Protein AF-A0A7K0VL03-F1 (afdb_monomer_lite)

Secondary structure (DSSP, 8-state):
-----TTPPP-TTHHHHHHHHHHHHHHHHHHHHT--S-HHHHHHHHHHHHHHHHHHHHHHHTTTSSHHHHHHHHHHHHHHHHHHHHHHHHHHHHHHS-HHHHHHHHTTHHHHHHHHHHHTT----HHHHTT--

Radius of gyration: 17.87 Å; chains: 1; bounding box: 39×39×41 Å

pLDDT: mean 83.31, std 9.47, range [37.72, 94.12]

Foldseek 3Di:
DPPDPPPDDDDDPVVVVVVVVCCVVVVVLVVVLPDPDDQLVVLVVVVVVVCVVCVVVCVVVVQPPDPVSVVVVVVVVVVSVVVSVVSVVLVVVCVVDPSVVSVVVVLLVVVVVVVVCVVVVHDDDPVVVVVND

Structure (mmCIF, N/CA/C/O backbone):
data_AF-A0A7K0VL03-F1
#
_entry.id   AF-A0A7K0VL03-F1
#
loop_
_atom_site.group_PDB
_atom_site.id
_atom_site.type_symbol
_atom_site.label_atom_id
_atom_site.label_alt_id
_atom_site.label_comp_id
_atom_site.label_asym_id
_atom_site.label_entity_id
_atom_site.label_seq_id
_atom_site.pdbx_PDB_ins_code
_atom_site.Cartn_x
_atom_site.Cartn_y
_atom_site.Cartn_z
_atom_site.occupancy
_atom_site.B_iso_or_equiv
_atom_site.auth_seq_id
_atom_site.auth_comp_id
_atom_site.auth_asym_id
_atom_site.auth_atom_id
_atom_site.pdbx_PDB_model_num
ATOM 1 N N . MET A 1 1 ? -18.309 12.038 12.813 1.00 42.25 1 MET A N 1
ATOM 2 C CA . MET A 1 1 ? -16.985 12.269 12.198 1.00 42.25 1 MET A CA 1
ATOM 3 C C . MET A 1 1 ? -16.577 13.679 12.582 1.00 42.25 1 MET A C 1
ATOM 5 O O . MET A 1 1 ? -17.353 14.577 12.315 1.00 42.25 1 MET A O 1
ATOM 9 N N . LYS A 1 2 ? -15.476 13.866 13.323 1.00 37.72 2 LYS A N 1
ATOM 10 C CA . LYS A 1 2 ? -14.950 15.214 13.604 1.00 37.72 2 LYS A CA 1
ATOM 11 C C . LYS A 1 2 ? -14.478 15.821 12.284 1.00 37.72 2 LYS A C 1
ATOM 13 O O . LYS A 1 2 ? -13.838 15.095 11.526 1.00 37.72 2 LYS A O 1
ATOM 18 N N . ASP A 1 3 ? -14.759 17.101 12.064 1.00 45.50 3 ASP A N 1
ATOM 19 C CA . ASP A 1 3 ? -14.217 17.900 10.963 1.00 45.50 3 ASP A CA 1
ATOM 20 C C . ASP A 1 3 ? -12.687 17.916 11.059 1.00 45.50 3 ASP A C 1
ATOM 22 O O . ASP A 1 3 ? -12.079 18.729 11.756 1.00 45.50 3 ASP A O 1
ATOM 26 N N . GLN A 1 4 ? -12.051 16.928 10.435 1.00 57.81 4 GLN A N 1
ATOM 27 C CA . GLN A 1 4 ? -10.616 16.935 10.235 1.00 57.81 4 GLN A CA 1
ATOM 28 C C . GLN A 1 4 ? -10.364 17.791 9.007 1.00 57.81 4 GLN A C 1
ATOM 30 O O . GLN A 1 4 ? -10.779 17.448 7.904 1.00 57.81 4 GLN A O 1
ATOM 35 N N . ASP A 1 5 ? -9.708 18.928 9.209 1.00 59.47 5 ASP A N 1
ATOM 36 C CA . ASP A 1 5 ? -9.226 19.744 8.108 1.00 59.47 5 ASP A CA 1
ATOM 37 C C . ASP A 1 5 ? -8.144 18.958 7.354 1.00 59.47 5 ASP A C 1
ATOM 39 O O . ASP A 1 5 ? -6.963 18.970 7.707 1.00 59.47 5 ASP A O 1
ATOM 43 N N . HIS A 1 6 ? -8.574 18.228 6.324 1.00 61.38 6 HIS A N 1
ATOM 44 C CA . HIS A 1 6 ? -7.734 17.389 5.471 1.00 61.38 6 HIS A CA 1
ATOM 45 C C . HIS A 1 6 ? -6.691 18.193 4.670 1.00 61.38 6 HIS A C 1
ATOM 47 O O . HIS A 1 6 ? -5.909 17.600 3.930 1.00 61.38 6 HIS A O 1
ATOM 53 N N . THR A 1 7 ? -6.671 19.527 4.803 1.00 64.94 7 THR A N 1
ATOM 54 C CA . THR A 1 7 ? -5.694 20.417 4.159 1.00 64.94 7 THR A CA 1
ATOM 55 C C . THR A 1 7 ? -4.607 20.931 5.103 1.00 64.94 7 THR A C 1
ATOM 57 O O . THR A 1 7 ? -3.695 21.636 4.665 1.00 64.94 7 THR A O 1
ATOM 60 N N . LYS A 1 8 ? -4.657 20.564 6.390 1.00 73.31 8 LYS A N 1
ATOM 61 C CA . LYS A 1 8 ? -3.645 20.969 7.367 1.00 73.31 8 LYS A CA 1
ATOM 62 C C . LYS A 1 8 ? -2.306 20.282 7.076 1.00 73.31 8 LYS A C 1
ATOM 64 O O . LYS A 1 8 ? -2.235 19.060 6.970 1.00 73.31 8 LYS A O 1
ATOM 69 N N . LEU A 1 9 ? -1.238 21.074 6.976 1.00 75.88 9 LEU A N 1
ATOM 70 C CA . LEU A 1 9 ? 0.115 20.549 6.794 1.00 75.88 9 LEU A CA 1
ATOM 71 C C . LEU A 1 9 ? 0.547 19.726 8.024 1.00 75.88 9 LEU A C 1
ATOM 73 O O . LEU A 1 9 ? 0.243 20.126 9.153 1.00 75.88 9 LEU A O 1
ATOM 77 N N . PRO A 1 10 ? 1.258 18.600 7.829 1.00 78.19 10 PRO A N 1
ATOM 78 C CA . PRO A 1 10 ? 1.770 17.796 8.933 1.00 78.19 10 PRO A CA 1
ATOM 79 C C . PRO A 1 10 ? 2.780 18.608 9.752 1.00 78.19 10 PRO A C 1
ATOM 81 O O . PRO A 1 10 ? 3.655 19.272 9.197 1.00 78.19 10 PRO A O 1
ATOM 84 N N . THR A 1 11 ? 2.678 18.551 11.079 1.00 86.44 11 THR A N 1
ATOM 85 C CA . THR A 1 11 ? 3.537 19.333 11.986 1.00 86.44 11 THR A CA 1
ATOM 86 C C . THR A 1 11 ? 4.133 18.467 13.089 1.00 86.44 11 THR A C 1
ATOM 88 O O . THR A 1 11 ? 3.456 17.610 13.656 1.00 86.44 11 THR A O 1
ATOM 91 N N . GLY A 1 12 ? 5.397 18.719 13.441 1.00 87.94 12 GLY A N 1
ATOM 92 C CA . GLY A 1 12 ? 6.068 18.086 14.578 1.00 87.94 12 GLY A CA 1
ATOM 93 C C . GLY A 1 12 ? 6.275 16.582 14.394 1.00 87.94 12 GLY A C 1
ATOM 94 O O . GLY A 1 12 ? 7.092 16.159 13.580 1.00 87.94 12 GLY A O 1
ATOM 95 N N . ARG A 1 13 ? 5.542 15.774 15.171 1.00 86.25 13 ARG A N 1
ATOM 96 C CA . ARG A 1 13 ? 5.729 14.315 15.276 1.00 86.25 13 ARG A CA 1
ATOM 97 C C . ARG A 1 13 ? 5.299 13.542 14.024 1.00 86.25 13 ARG A C 1
ATOM 99 O O . ARG A 1 13 ? 5.781 12.436 13.811 1.00 86.25 13 ARG A O 1
ATOM 106 N N . ASP A 1 14 ? 4.443 14.115 13.186 1.00 87.00 14 ASP A N 1
ATOM 107 C CA . ASP A 1 14 ? 3.953 13.438 11.978 1.00 87.00 14 ASP A CA 1
ATOM 108 C C . ASP A 1 14 ? 5.026 13.372 10.882 1.00 87.00 14 ASP A C 1
ATOM 110 O O . ASP A 1 14 ? 5.084 12.410 10.121 1.00 87.00 14 ASP A O 1
ATOM 114 N N . ILE A 1 15 ? 5.928 14.359 10.843 1.00 90.19 15 ILE A N 1
ATOM 115 C CA . ILE A 1 15 ? 7.004 14.463 9.849 1.00 90.19 15 ILE A CA 1
ATOM 116 C C . ILE A 1 15 ? 7.920 13.226 9.857 1.00 90.19 15 ILE A C 1
ATOM 118 O O . ILE A 1 15 ? 8.059 12.606 8.802 1.00 90.19 15 ILE A O 1
ATOM 122 N N . PRO A 1 16 ? 8.524 12.799 10.987 1.00 92.88 16 PRO A N 1
ATOM 123 C CA . PRO A 1 16 ? 9.387 11.619 10.984 1.00 92.88 16 PRO A CA 1
ATOM 124 C C . PRO A 1 16 ? 8.641 10.326 10.619 1.00 92.88 16 PRO A C 1
ATOM 126 O O . PRO A 1 16 ? 9.226 9.464 9.965 1.00 92.88 16 PRO A O 1
ATOM 129 N N . PHE A 1 17 ? 7.357 10.188 10.977 1.00 89.56 17 PHE A N 1
ATOM 130 C CA . PHE A 1 17 ? 6.547 9.028 10.578 1.00 89.56 17 PHE A CA 1
ATOM 131 C C . PHE A 1 17 ? 6.231 9.014 9.080 1.00 89.56 17 PHE A C 1
ATOM 133 O O . PHE A 1 17 ? 6.245 7.957 8.451 1.00 89.56 17 PHE A O 1
ATOM 140 N N . LEU A 1 18 ? 5.971 10.180 8.489 1.00 91.06 18 LEU A N 1
ATOM 141 C CA . LEU A 1 18 ? 5.777 10.294 7.047 1.00 91.06 18 LEU A CA 1
ATOM 142 C C . LEU A 1 18 ? 7.076 10.009 6.294 1.00 91.06 18 LEU A C 1
ATOM 144 O O . LEU A 1 18 ? 7.056 9.250 5.330 1.00 91.06 18 LEU A O 1
ATOM 148 N N . ILE A 1 19 ? 8.208 10.545 6.759 1.00 92.12 19 ILE A N 1
ATOM 149 C CA . ILE A 1 19 ? 9.521 10.284 6.153 1.00 92.12 19 ILE A CA 1
ATOM 150 C C . ILE A 1 19 ? 9.843 8.787 6.193 1.00 92.12 19 ILE A C 1
ATOM 152 O O . ILE A 1 19 ? 10.232 8.226 5.169 1.00 92.12 19 ILE A O 1
ATOM 156 N N . SER A 1 20 ? 9.646 8.117 7.332 1.00 91.75 20 SER A N 1
ATOM 157 C CA . SER A 1 20 ? 9.906 6.676 7.426 1.00 91.75 20 SER A CA 1
ATOM 158 C C . SER A 1 20 ? 8.984 5.865 6.510 1.00 91.75 20 SER A C 1
ATOM 160 O O . SER A 1 20 ? 9.448 4.936 5.848 1.00 91.75 20 SER A O 1
ATOM 162 N N . GLY A 1 21 ? 7.712 6.261 6.395 1.00 89.38 21 GLY A N 1
ATOM 163 C CA . GLY A 1 21 ? 6.768 5.680 5.442 1.00 89.38 21 GLY A CA 1
ATOM 164 C C . GLY A 1 21 ? 7.216 5.848 3.988 1.00 89.38 21 GLY A C 1
ATOM 165 O O . GLY A 1 21 ? 7.233 4.875 3.236 1.00 89.38 21 GLY A O 1
ATOM 166 N N . ILE A 1 22 ? 7.638 7.054 3.600 1.00 90.19 22 ILE A N 1
ATOM 167 C CA . ILE A 1 22 ? 8.109 7.362 2.240 1.00 90.19 22 ILE A CA 1
ATOM 168 C C . ILE A 1 22 ? 9.365 6.558 1.906 1.00 90.19 22 ILE A C 1
ATOM 170 O O . ILE A 1 22 ? 9.432 5.954 0.837 1.00 90.19 22 ILE A O 1
ATOM 174 N N . LEU A 1 23 ? 10.340 6.502 2.816 1.00 91.19 23 LEU A N 1
ATOM 175 C CA . LEU A 1 23 ? 11.566 5.732 2.611 1.00 91.19 23 LEU A CA 1
ATOM 176 C C . LEU A 1 23 ? 11.273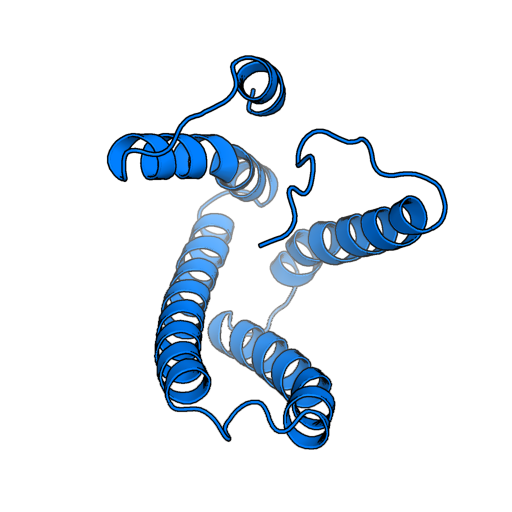 4.232 2.502 1.00 91.19 23 LEU A C 1
ATOM 178 O O . LEU A 1 23 ? 11.780 3.576 1.593 1.00 91.19 23 LEU A O 1
ATOM 182 N N . GLY A 1 24 ? 10.422 3.695 3.382 1.00 87.31 24 GLY A N 1
ATOM 183 C CA . GLY A 1 24 ? 10.048 2.281 3.365 1.00 87.31 24 GLY A CA 1
ATOM 184 C C . GLY A 1 24 ? 9.315 1.878 2.083 1.00 87.31 24 GLY A C 1
ATOM 185 O O . GLY A 1 24 ? 9.672 0.885 1.447 1.00 87.31 24 GLY A O 1
ATOM 186 N N . ILE A 1 25 ? 8.321 2.667 1.667 1.00 85.00 25 ILE A N 1
ATOM 187 C CA . ILE A 1 25 ? 7.550 2.403 0.444 1.00 85.00 25 ILE A CA 1
ATOM 188 C C . ILE A 1 25 ? 8.422 2.627 -0.798 1.00 85.00 25 ILE A C 1
ATOM 190 O O . ILE A 1 25 ? 8.446 1.771 -1.683 1.00 85.00 25 ILE A O 1
ATOM 194 N N . GLY A 1 26 ? 9.181 3.723 -0.857 1.00 83.81 26 GLY A N 1
ATOM 195 C CA . GLY A 1 26 ? 10.018 4.075 -2.006 1.00 83.81 26 GLY A CA 1
ATOM 196 C C . GLY A 1 26 ? 11.161 3.089 -2.253 1.00 83.81 26 GLY A C 1
ATOM 197 O O . GLY A 1 26 ? 11.415 2.716 -3.398 1.00 83.81 26 GLY A O 1
ATOM 198 N N . ALA A 1 27 ? 11.807 2.592 -1.194 1.00 84.31 27 ALA A N 1
ATOM 199 C CA . ALA A 1 27 ? 12.865 1.588 -1.318 1.00 84.31 27 ALA A CA 1
ATOM 200 C C . ALA A 1 27 ? 12.337 0.227 -1.802 1.00 84.31 27 ALA A C 1
ATOM 202 O O . ALA A 1 27 ? 13.079 -0.541 -2.420 1.00 84.31 27 ALA A O 1
ATOM 203 N N . SER A 1 28 ? 11.059 -0.079 -1.552 1.00 80.50 28 SER A N 1
ATOM 204 C CA . SER A 1 28 ? 10.492 -1.391 -1.869 1.00 80.50 28 SER A CA 1
ATOM 205 C C . SER A 1 28 ? 10.525 -1.711 -3.368 1.00 80.50 28 SER A C 1
ATOM 207 O O . SER A 1 28 ? 10.876 -2.829 -3.731 1.00 80.50 28 SER A O 1
ATOM 209 N N . GLY A 1 29 ? 10.256 -0.745 -4.254 1.00 77.31 29 GLY A N 1
ATOM 210 C CA . GLY A 1 29 ? 10.214 -0.970 -5.706 1.00 77.31 29 GLY A CA 1
ATOM 211 C C . GLY A 1 29 ? 11.525 -1.540 -6.275 1.00 77.31 29 GLY A C 1
ATOM 212 O O . GLY A 1 29 ? 11.519 -2.651 -6.812 1.00 77.31 29 GLY A O 1
ATOM 213 N N . PRO A 1 30 ? 12.669 -0.845 -6.117 1.00 79.12 30 PRO A N 1
ATOM 214 C CA . PRO A 1 30 ? 13.968 -1.338 -6.576 1.00 79.12 30 PRO A CA 1
ATOM 215 C C . PRO A 1 30 ? 14.416 -2.649 -5.915 1.00 79.12 30 PRO A C 1
ATOM 217 O O . PRO A 1 30 ? 14.999 -3.500 -6.588 1.00 79.12 30 PRO A O 1
ATOM 220 N N . ILE A 1 31 ? 14.147 -2.832 -4.615 1.00 81.56 31 ILE A N 1
ATOM 221 C CA . ILE A 1 31 ? 14.498 -4.065 -3.887 1.00 81.56 31 ILE A CA 1
ATOM 222 C C . ILE A 1 31 ? 13.743 -5.258 -4.477 1.00 81.56 31 ILE A C 1
ATOM 224 O O . ILE A 1 31 ? 14.331 -6.312 -4.722 1.00 81.56 31 ILE A O 1
ATOM 228 N N . ILE A 1 32 ? 12.451 -5.081 -4.747 1.00 78.44 32 ILE A N 1
ATOM 229 C CA . ILE A 1 32 ? 11.610 -6.136 -5.305 1.00 78.44 32 ILE A CA 1
ATOM 230 C C . ILE A 1 32 ? 12.007 -6.443 -6.749 1.00 78.44 32 ILE A C 1
ATOM 232 O O . ILE A 1 32 ? 12.120 -7.613 -7.106 1.00 78.44 32 ILE A O 1
ATOM 236 N N . ALA A 1 33 ? 12.293 -5.421 -7.557 1.00 75.12 33 ALA A N 1
ATOM 237 C CA . ALA A 1 33 ? 12.735 -5.608 -8.938 1.00 75.12 33 ALA A CA 1
ATOM 238 C C . ALA A 1 33 ? 14.042 -6.418 -9.054 1.00 75.12 33 ALA A C 1
ATOM 240 O O . ALA A 1 33 ? 14.252 -7.096 -10.057 1.00 75.12 33 ALA A O 1
ATOM 241 N N . LYS A 1 34 ? 14.910 -6.374 -8.033 1.00 81.12 34 LYS A N 1
ATOM 242 C CA . LYS A 1 34 ? 16.153 -7.163 -7.969 1.00 81.12 34 LYS A CA 1
ATOM 243 C C . LYS A 1 34 ? 15.981 -8.565 -7.375 1.00 81.12 34 LYS A C 1
ATOM 245 O O . LYS A 1 34 ? 16.931 -9.345 -7.390 1.00 81.12 34 LYS A O 1
ATOM 250 N N . SER A 1 35 ? 14.818 -8.893 -6.819 1.00 79.88 35 SER A N 1
ATOM 251 C CA . SER A 1 35 ? 14.595 -10.189 -6.184 1.00 79.88 35 SER A CA 1
ATOM 252 C C . SER A 1 35 ? 14.359 -11.293 -7.213 1.00 79.88 35 SER A C 1
ATOM 254 O O . SER A 1 35 ? 13.672 -11.095 -8.210 1.00 79.88 35 SER A O 1
ATOM 256 N N . GLN A 1 36 ? 14.888 -12.486 -6.935 1.00 79.00 36 GLN A N 1
ATOM 257 C CA . GLN A 1 36 ? 14.676 -13.675 -7.769 1.00 79.00 36 GLN A CA 1
ATOM 258 C C . GLN A 1 36 ? 13.434 -14.485 -7.375 1.00 79.00 36 GLN A C 1
ATOM 260 O O . GLN A 1 36 ? 13.091 -15.461 -8.041 1.00 79.00 36 GLN A O 1
ATOM 265 N N . MET A 1 37 ? 12.744 -14.102 -6.296 1.00 82.31 37 MET A N 1
ATOM 266 C CA . MET A 1 37 ? 11.522 -14.783 -5.879 1.00 82.31 37 MET A CA 1
ATOM 267 C C . MET A 1 37 ? 10.374 -14.533 -6.869 1.00 82.31 37 MET A C 1
ATOM 269 O O . MET A 1 37 ? 10.209 -13.405 -7.341 1.00 82.31 37 MET A O 1
ATOM 273 N N . PRO A 1 38 ? 9.509 -15.534 -7.128 1.00 82.19 38 PRO A N 1
ATOM 274 C CA . PRO A 1 38 ? 8.280 -15.316 -7.877 1.00 82.19 38 PRO A CA 1
ATOM 275 C C . PRO A 1 38 ? 7.421 -14.216 -7.241 1.00 82.19 38 PRO A C 1
ATOM 277 O O . PRO A 1 38 ? 7.194 -14.206 -6.027 1.00 82.19 38 PRO A O 1
ATOM 280 N N . VAL A 1 39 ? 6.895 -13.322 -8.081 1.00 78.75 39 VAL A N 1
ATOM 281 C CA . VAL A 1 39 ? 6.058 -12.178 -7.680 1.00 78.75 39 VAL A CA 1
ATOM 282 C C . VAL A 1 39 ? 4.914 -12.576 -6.730 1.00 78.75 39 VAL A C 1
ATOM 284 O O . VAL A 1 39 ? 4.785 -11.941 -5.681 1.00 78.75 39 VAL A O 1
ATOM 287 N N . PRO A 1 40 ? 4.116 -13.635 -6.999 1.00 81.75 40 PRO A N 1
ATOM 288 C CA . PRO A 1 40 ? 3.013 -14.009 -6.110 1.00 81.75 40 PRO A CA 1
ATOM 289 C C . PRO A 1 40 ? 3.487 -14.401 -4.707 1.00 81.75 40 PRO A C 1
ATOM 291 O O . PRO A 1 40 ? 2.882 -13.995 -3.715 1.00 81.75 40 PRO A O 1
ATOM 294 N N . SER A 1 41 ? 4.603 -15.131 -4.615 1.00 86.38 41 SER A N 1
ATOM 295 C CA . SER A 1 41 ? 5.184 -15.565 -3.341 1.00 86.38 41 SER A CA 1
ATOM 296 C C . SER A 1 41 ? 5.630 -14.375 -2.501 1.00 86.38 41 SER A C 1
ATOM 298 O O . SER A 1 41 ? 5.409 -14.338 -1.293 1.00 86.38 41 SER A O 1
ATOM 300 N N . MET A 1 42 ? 6.226 -13.368 -3.133 1.00 82.56 42 MET A N 1
ATOM 301 C CA . MET A 1 42 ? 6.659 -12.166 -2.432 1.00 82.56 42 MET A CA 1
ATOM 302 C C . MET A 1 42 ? 5.481 -11.332 -1.915 1.00 82.56 42 MET A C 1
ATOM 304 O O . MET A 1 42 ? 5.494 -10.902 -0.761 1.00 82.56 42 MET A O 1
ATOM 308 N N . ILE A 1 43 ? 4.449 -11.130 -2.743 1.00 84.00 43 ILE A N 1
ATOM 309 C CA . ILE A 1 43 ? 3.222 -10.423 -2.341 1.00 84.00 43 ILE A CA 1
ATOM 310 C C . ILE A 1 43 ? 2.574 -11.137 -1.151 1.00 84.00 43 ILE A C 1
ATOM 312 O O . ILE A 1 43 ? 2.163 -10.484 -0.188 1.00 84.00 43 ILE A O 1
ATOM 316 N N . PHE A 1 44 ? 2.512 -12.470 -1.203 1.00 87.38 44 PHE A N 1
ATOM 317 C CA . PHE A 1 44 ? 1.983 -13.298 -0.125 1.00 87.38 44 PHE A CA 1
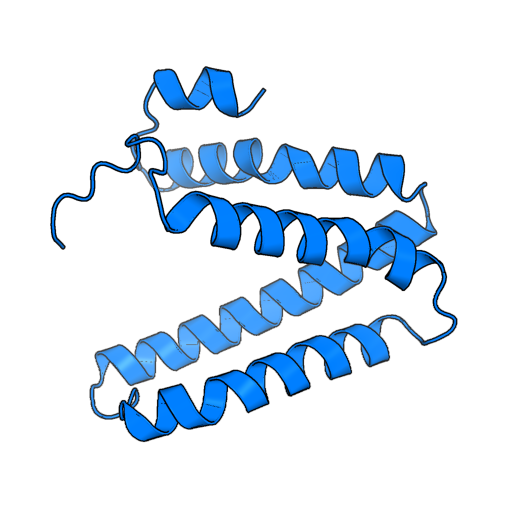ATOM 318 C C . PHE A 1 44 ? 2.731 -13.052 1.190 1.00 87.38 44 PHE A C 1
ATOM 320 O O . PHE A 1 44 ? 2.108 -12.661 2.178 1.00 87.38 44 PHE A O 1
ATOM 327 N N . TRP A 1 45 ? 4.062 -13.185 1.187 1.00 88.00 45 TRP A N 1
ATOM 328 C CA . TRP A 1 45 ? 4.877 -12.973 2.386 1.00 88.00 45 TRP A CA 1
ATOM 329 C C . TRP A 1 45 ? 4.767 -11.548 2.935 1.00 88.00 45 TRP A C 1
ATOM 331 O O . TRP A 1 45 ? 4.640 -11.354 4.145 1.00 88.00 45 TRP A O 1
ATOM 341 N N . ARG A 1 46 ? 4.737 -10.538 2.061 1.00 85.56 46 ARG A N 1
ATOM 342 C CA . ARG A 1 46 ? 4.604 -9.139 2.484 1.00 85.56 46 ARG A CA 1
ATOM 343 C C . ARG A 1 46 ? 3.281 -8.882 3.210 1.00 85.56 46 ARG A C 1
ATOM 345 O O . ARG A 1 46 ? 3.256 -8.203 4.235 1.00 85.56 46 ARG A O 1
ATOM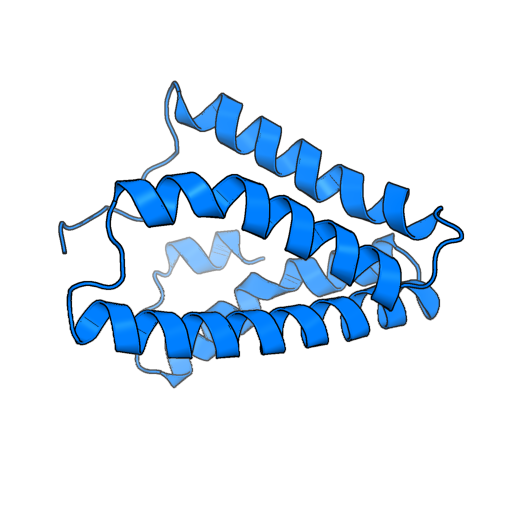 352 N N . ASN A 1 47 ? 2.181 -9.411 2.677 1.00 87.8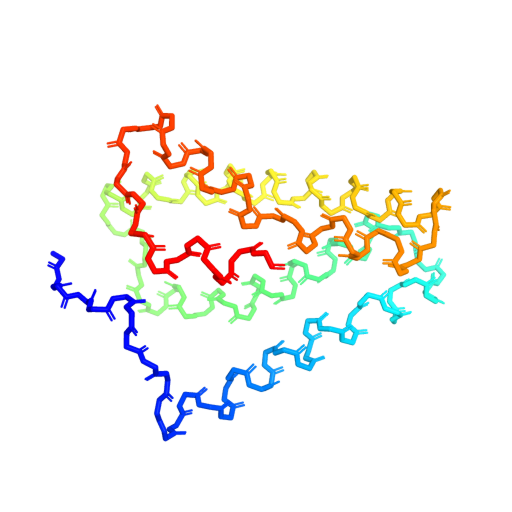1 47 ASN A N 1
ATOM 353 C CA . ASN A 1 47 ? 0.851 -9.171 3.233 1.00 87.81 47 ASN A CA 1
ATOM 354 C C . ASN A 1 47 ? 0.566 -10.043 4.461 1.00 87.81 47 ASN A C 1
ATOM 356 O O . ASN A 1 47 ? -0.077 -9.556 5.389 1.00 87.81 47 ASN A O 1
ATOM 360 N N . ILE A 1 48 ? 1.070 -11.283 4.517 1.00 91.06 48 ILE A N 1
ATOM 361 C CA . ILE A 1 48 ? 0.858 -12.145 5.687 1.00 91.06 48 ILE A CA 1
ATOM 362 C C . ILE A 1 48 ? 1.612 -11.624 6.910 1.00 91.06 48 ILE A C 1
ATOM 364 O O . ILE A 1 48 ? 1.028 -11.545 7.984 1.00 91.06 48 ILE A O 1
ATOM 368 N N . ILE A 1 49 ? 2.862 -11.174 6.748 1.00 91.50 49 ILE A N 1
ATOM 369 C CA . ILE A 1 49 ? 3.645 -10.602 7.851 1.00 91.50 49 ILE A CA 1
ATOM 370 C C . ILE A 1 49 ? 2.988 -9.309 8.345 1.00 91.50 49 ILE A C 1
ATOM 372 O O . ILE A 1 49 ? 2.763 -9.157 9.543 1.00 91.50 49 ILE A O 1
ATOM 376 N N . GLY A 1 50 ? 2.611 -8.403 7.433 1.00 89.81 50 GLY A N 1
ATOM 377 C CA . GLY A 1 50 ? 1.905 -7.171 7.801 1.00 89.81 50 GLY A CA 1
ATOM 378 C C . GLY A 1 50 ? 0.574 -7.442 8.510 1.00 89.81 50 GLY A C 1
ATOM 379 O O . GLY A 1 50 ? 0.265 -6.807 9.518 1.00 89.81 50 GLY A O 1
ATOM 380 N N . GLY A 1 51 ? -0.181 -8.433 8.027 1.00 90.69 51 GLY A N 1
ATOM 381 C CA . GLY A 1 51 ? -1.420 -8.889 8.650 1.00 90.69 51 GLY A CA 1
ATOM 382 C C . GLY A 1 51 ? -1.200 -9.467 10.047 1.00 90.69 51 GLY A C 1
ATOM 383 O O . GLY A 1 51 ? -1.911 -9.084 10.970 1.00 90.69 51 GLY A O 1
ATOM 384 N N . LEU A 1 52 ? -0.190 -10.321 10.232 1.00 93.44 52 LEU A N 1
ATOM 385 C CA . LEU A 1 52 ? 0.155 -10.908 11.531 1.00 93.44 52 LEU A CA 1
ATOM 386 C C . LEU A 1 52 ? 0.633 -9.860 12.539 1.00 93.44 52 LEU A C 1
ATOM 388 O O . LEU A 1 52 ? 0.284 -9.957 13.710 1.00 93.44 52 LEU A O 1
ATOM 392 N N . ILE A 1 53 ? 1.375 -8.840 12.097 1.00 94.12 53 ILE A N 1
ATOM 393 C CA . ILE A 1 53 ? 1.782 -7.718 12.955 1.00 94.12 53 ILE A CA 1
ATOM 394 C C . ILE A 1 53 ? 0.562 -6.898 13.390 1.00 94.12 53 ILE A C 1
ATOM 396 O O . ILE A 1 53 ? 0.488 -6.477 14.542 1.00 94.12 53 ILE A O 1
ATOM 400 N N . MET A 1 54 ? -0.413 -6.687 12.499 1.00 89.88 54 MET A N 1
ATOM 401 C CA . MET A 1 54 ? -1.645 -5.953 12.821 1.00 89.88 54 MET A CA 1
ATOM 402 C C . MET A 1 54 ? -2.668 -6.775 13.614 1.00 89.88 54 MET A C 1
ATOM 404 O O . MET A 1 54 ? -3.467 -6.205 14.361 1.00 89.88 54 MET A O 1
ATOM 408 N N . LEU A 1 55 ? -2.637 -8.102 13.492 1.00 90.19 55 LEU A N 1
ATOM 409 C CA . LEU A 1 55 ? -3.573 -9.017 14.136 1.00 90.19 55 LEU A CA 1
ATOM 410 C C . LEU A 1 55 ? -3.703 -8.798 15.655 1.00 90.19 55 LEU A C 1
ATOM 412 O O . LEU A 1 55 ? -4.833 -8.588 16.092 1.00 90.19 55 LEU A O 1
ATOM 416 N N . PRO A 1 56 ? -2.631 -8.769 16.479 1.00 91.88 56 PRO A N 1
ATOM 417 C CA . PRO A 1 56 ? -2.772 -8.588 17.925 1.00 91.88 56 PRO A CA 1
ATOM 418 C C . PRO A 1 56 ? -3.473 -7.276 18.292 1.00 91.88 56 PRO A C 1
ATOM 420 O O . PRO A 1 56 ? -4.288 -7.258 19.212 1.00 91.88 56 PRO A O 1
ATOM 423 N N . PHE A 1 57 ? -3.241 -6.195 17.543 1.00 91.31 57 PHE A N 1
ATOM 424 C CA . PHE A 1 57 ? -3.921 -4.920 17.775 1.00 91.31 57 PHE A CA 1
ATOM 425 C C . PHE A 1 57 ? -5.422 -5.012 17.488 1.00 91.31 57 PHE A C 1
ATOM 427 O O . PHE A 1 57 ? -6.224 -4.481 18.259 1.00 91.31 57 PHE A O 1
ATOM 434 N N . ALA A 1 58 ? -5.807 -5.715 16.420 1.00 88.00 58 ALA A N 1
ATOM 435 C CA . ALA A 1 58 ? -7.209 -5.972 16.106 1.00 88.00 58 ALA A CA 1
ATOM 436 C C . ALA A 1 58 ? -7.877 -6.868 17.164 1.00 88.00 58 ALA A C 1
ATOM 438 O O . ALA A 1 58 ? -9.020 -6.602 17.550 1.00 88.00 58 ALA A O 1
ATOM 439 N N . LEU A 1 59 ? -7.157 -7.881 17.675 1.00 88.88 59 LEU A N 1
ATOM 440 C CA . LEU A 1 59 ? -7.666 -8.774 18.720 1.00 88.88 59 LEU A CA 1
ATOM 441 C C . LEU A 1 59 ? -7.916 -8.018 20.036 1.00 88.88 59 LEU A C 1
ATOM 443 O O . LEU A 1 59 ? -9.005 -8.113 20.603 1.00 88.88 59 LEU A O 1
ATOM 447 N N . VAL A 1 60 ? -6.936 -7.231 20.496 1.00 91.88 60 VAL A N 1
ATOM 448 C CA . VAL A 1 60 ? -7.016 -6.455 21.751 1.00 91.88 60 VAL A CA 1
ATOM 449 C C . VAL A 1 60 ? -8.151 -5.430 21.707 1.00 91.88 60 VAL A C 1
ATOM 451 O O . VAL A 1 60 ? -8.846 -5.229 22.702 1.00 91.88 60 VAL A O 1
ATOM 454 N N . ARG A 1 61 ? -8.376 -4.797 20.550 1.00 86.31 61 ARG A N 1
ATOM 455 C CA . ARG A 1 61 ? -9.453 -3.810 20.368 1.00 86.31 61 ARG A CA 1
ATOM 456 C C . ARG A 1 61 ? -10.833 -4.440 20.156 1.00 86.31 61 ARG A C 1
ATOM 458 O O . ARG A 1 61 ? -11.839 -3.747 20.282 1.00 86.31 61 ARG A O 1
ATOM 465 N N . GLY A 1 62 ? -10.904 -5.745 19.886 1.00 83.19 62 GLY A N 1
ATOM 466 C CA . GLY A 1 62 ? -12.163 -6.460 19.689 1.00 83.19 62 GLY A CA 1
ATOM 467 C C . GLY A 1 62 ? -12.958 -5.944 18.489 1.00 83.19 62 GLY A C 1
ATOM 468 O O . GLY A 1 62 ? -14.173 -5.764 18.597 1.00 83.19 62 GLY A O 1
ATOM 469 N N . GLU A 1 63 ? -12.280 -5.716 17.359 1.00 81.31 63 GLU A N 1
ATOM 470 C CA . GLU A 1 63 ? -12.816 -5.110 16.124 1.00 81.31 63 GLU A CA 1
ATOM 471 C C . GLU A 1 63 ? -13.824 -6.000 15.352 1.00 81.31 63 GLU A C 1
ATOM 473 O O . GLU A 1 63 ? -13.885 -5.987 14.127 1.00 81.31 63 GLU A O 1
ATOM 478 N N . TRP A 1 64 ? -14.623 -6.807 16.051 1.00 82.44 64 TRP A N 1
ATOM 479 C CA . TRP A 1 64 ? -15.588 -7.769 15.488 1.00 82.44 64 TRP A CA 1
ATOM 480 C C . TRP A 1 64 ? -16.906 -7.859 16.267 1.00 82.44 64 TRP A C 1
ATOM 482 O O . TRP A 1 64 ? -17.785 -8.664 15.931 1.00 82.44 64 TRP A O 1
ATOM 492 N N . LYS A 1 65 ? -17.039 -7.083 17.348 1.00 84.38 65 LYS A N 1
ATOM 493 C CA . LYS A 1 65 ? -18.175 -7.169 18.274 1.00 84.38 65 LYS A CA 1
ATOM 494 C C . LYS A 1 65 ? -19.449 -6.553 17.687 1.00 84.38 65 LYS A C 1
ATOM 496 O O . LYS A 1 65 ? -20.539 -7.029 17.982 1.00 84.38 65 LYS A O 1
ATOM 501 N N . SER A 1 66 ? -19.323 -5.538 16.832 1.00 88.38 66 SER A N 1
ATOM 502 C CA . SER A 1 66 ? -20.452 -4.858 16.184 1.00 88.38 66 SER A CA 1
ATOM 503 C C . SER A 1 66 ? -20.778 -5.430 14.797 1.00 88.38 66 SER A C 1
ATOM 505 O O . SER A 1 66 ? -19.895 -5.860 14.055 1.00 88.38 66 SER A O 1
ATOM 507 N N . GLN A 1 67 ? -22.050 -5.359 14.391 1.00 85.19 67 GLN A N 1
ATOM 508 C CA . GLN A 1 67 ? -22.477 -5.661 13.016 1.00 85.19 67 GLN A CA 1
ATOM 509 C C . GLN A 1 67 ? -21.776 -4.771 11.979 1.00 85.19 67 GLN A C 1
ATOM 511 O O . GLN A 1 67 ? -21.398 -5.243 10.906 1.00 85.19 67 GLN A O 1
ATOM 516 N N . VAL A 1 68 ? -21.520 -3.504 12.322 1.00 89.50 68 VAL A N 1
ATOM 517 C CA . VAL A 1 68 ? -20.786 -2.567 11.457 1.00 89.50 68 VAL A CA 1
ATOM 518 C C . VAL A 1 68 ? -19.355 -3.055 11.230 1.00 89.50 68 VAL A C 1
ATOM 520 O O . VAL A 1 68 ? -18.887 -3.084 10.096 1.00 89.50 68 VAL A O 1
ATOM 523 N N . GLN A 1 69 ? -18.688 -3.523 12.288 1.00 88.25 69 GLN A N 1
ATOM 524 C CA . GLN A 1 69 ? -17.336 -4.079 12.211 1.00 88.25 69 GLN A CA 1
ATOM 525 C C . GLN A 1 69 ? -17.292 -5.354 11.361 1.00 88.25 69 GLN A C 1
ATOM 527 O O . GLN A 1 69 ? -16.412 -5.510 10.521 1.00 88.25 69 GLN A O 1
ATOM 532 N N . ARG A 1 70 ? -18.283 -6.241 11.493 1.00 86.50 70 ARG A N 1
ATOM 533 C CA . ARG A 1 70 ? -18.381 -7.447 10.651 1.00 86.50 70 ARG A CA 1
ATOM 534 C C . ARG A 1 70 ? -18.568 -7.117 9.172 1.00 86.50 70 ARG A C 1
ATOM 536 O O . ARG A 1 70 ? -17.976 -7.778 8.322 1.00 86.50 70 ARG A O 1
ATOM 543 N N . SER A 1 71 ? -19.364 -6.095 8.862 1.00 89.81 71 SER A N 1
ATOM 544 C CA . SER A 1 71 ? -19.485 -5.584 7.494 1.00 89.81 71 SER A CA 1
ATOM 545 C C . SER A 1 71 ? -18.158 -4.992 7.006 1.00 89.81 71 SER A C 1
ATOM 547 O O . SER A 1 71 ? -17.709 -5.313 5.907 1.00 89.81 71 SER A O 1
ATOM 549 N N . ALA A 1 72 ? -17.471 -4.216 7.850 1.00 88.56 72 ALA A N 1
ATOM 550 C CA . ALA A 1 72 ? -16.154 -3.667 7.538 1.00 88.56 72 ALA A CA 1
ATOM 551 C C . ALA A 1 72 ? -15.114 -4.764 7.256 1.00 88.56 72 ALA A C 1
ATOM 553 O O . ALA A 1 72 ? -14.333 -4.614 6.327 1.00 88.56 72 ALA A O 1
ATOM 554 N N . ILE A 1 73 ? -15.144 -5.901 7.962 1.00 88.88 73 ILE A N 1
ATOM 555 C CA . ILE A 1 73 ? -14.269 -7.051 7.671 1.00 88.88 73 ILE A CA 1
ATOM 556 C C . ILE A 1 73 ? -14.497 -7.579 6.246 1.00 88.88 73 ILE A C 1
ATOM 558 O O . ILE A 1 73 ? -13.529 -7.871 5.545 1.00 88.88 73 ILE A O 1
ATOM 562 N N . LYS A 1 74 ? -15.753 -7.661 5.781 1.00 90.06 74 LYS A N 1
ATOM 563 C CA . LYS A 1 74 ? -16.057 -8.082 4.399 1.00 90.06 74 LYS A CA 1
ATOM 564 C C . LYS A 1 74 ? -15.487 -7.098 3.378 1.00 90.06 74 LYS A C 1
ATOM 566 O O . LYS A 1 74 ? -14.858 -7.518 2.410 1.00 90.06 74 LYS A O 1
ATOM 571 N N . TRP A 1 75 ? -15.662 -5.799 3.618 1.00 91.06 75 TRP A N 1
ATOM 572 C CA . TRP A 1 75 ? -15.081 -4.755 2.770 1.00 91.06 75 TRP A CA 1
ATOM 573 C C . TRP A 1 75 ? -13.552 -4.777 2.786 1.00 91.06 75 TRP A C 1
ATOM 575 O O . TRP A 1 75 ? -12.938 -4.642 1.732 1.00 91.06 75 TRP A O 1
ATOM 585 N N . SER A 1 76 ? -12.934 -5.030 3.939 1.00 89.94 76 SER A N 1
ATOM 586 C CA . SER A 1 76 ? -11.484 -5.197 4.069 1.00 89.94 76 SER A CA 1
ATOM 587 C C . SER A 1 76 ? -10.974 -6.418 3.305 1.00 89.94 76 SER A C 1
ATOM 589 O O . SER A 1 76 ? -9.926 -6.337 2.671 1.00 89.94 76 SER A O 1
ATOM 591 N N . ALA A 1 77 ? -11.713 -7.532 3.309 1.00 90.19 77 ALA A N 1
ATOM 592 C CA . ALA A 1 77 ? -11.363 -8.713 2.520 1.00 90.19 77 ALA A CA 1
ATOM 593 C C . ALA A 1 77 ? -11.418 -8.420 1.011 1.00 90.19 77 ALA A C 1
ATOM 595 O O . ALA A 1 77 ? -10.480 -8.753 0.286 1.00 90.19 77 ALA A O 1
ATOM 596 N N . LEU A 1 78 ? -12.469 -7.732 0.548 1.00 93.31 78 LEU A N 1
ATOM 597 C CA . LEU A 1 78 ? -12.580 -7.295 -0.847 1.00 93.31 78 LEU A CA 1
ATOM 598 C C . LEU A 1 78 ? -11.461 -6.313 -1.226 1.00 93.31 78 LEU A C 1
ATOM 600 O O . LEU A 1 78 ? -10.832 -6.470 -2.271 1.00 93.31 78 LEU A O 1
ATOM 604 N N . ALA A 1 79 ? -11.168 -5.337 -0.365 1.00 90.81 79 ALA A N 1
ATOM 605 C CA . ALA A 1 79 ? -10.071 -4.397 -0.566 1.00 90.81 79 ALA A CA 1
ATOM 606 C C . ALA A 1 79 ? -8.717 -5.122 -0.628 1.00 90.81 79 ALA A C 1
ATOM 608 O O . ALA A 1 79 ? -7.905 -4.822 -1.499 1.00 90.81 79 ALA A O 1
ATOM 609 N N . GLY A 1 80 ? -8.493 -6.117 0.235 1.00 89.25 80 GLY A N 1
ATOM 610 C CA . GLY A 1 80 ? -7.298 -6.962 0.217 1.00 89.25 80 GLY A CA 1
ATOM 611 C C . GLY A 1 80 ? -7.154 -7.762 -1.079 1.00 89.25 80 GLY A C 1
ATOM 612 O O . GLY A 1 80 ? -6.061 -7.829 -1.640 1.00 89.25 80 GLY A O 1
ATOM 613 N N . PHE A 1 81 ? -8.253 -8.311 -1.598 1.00 90.12 81 PHE A N 1
ATOM 614 C CA . PHE A 1 81 ? -8.267 -9.005 -2.886 1.00 90.12 81 PHE A CA 1
ATOM 615 C C . PHE A 1 81 ? -7.923 -8.069 -4.055 1.00 90.12 81 PHE A C 1
ATOM 617 O O . PHE A 1 81 ? -7.026 -8.370 -4.844 1.00 90.12 81 PHE A O 1
ATOM 624 N N . LEU A 1 82 ? -8.572 -6.902 -4.138 1.00 91.81 82 LEU A N 1
ATOM 625 C CA . LEU A 1 82 ? -8.268 -5.891 -5.159 1.00 91.81 82 LEU A CA 1
ATOM 626 C C . LEU A 1 82 ? -6.818 -5.402 -5.059 1.00 91.81 82 LEU A C 1
ATOM 628 O O . LEU A 1 82 ? -6.153 -5.208 -6.075 1.00 91.81 82 LEU A O 1
ATOM 632 N N . LEU A 1 83 ? -6.304 -5.256 -3.838 1.00 88.81 83 LEU A N 1
ATOM 633 C CA . LEU A 1 83 ? -4.923 -4.868 -3.587 1.00 88.81 83 LEU A CA 1
ATOM 634 C C . LEU A 1 83 ? -3.925 -5.951 -4.041 1.00 88.81 83 LEU A C 1
ATOM 636 O O . LEU A 1 83 ? -2.867 -5.625 -4.579 1.00 88.81 83 LEU A O 1
ATOM 640 N N . ALA A 1 84 ? -4.251 -7.235 -3.875 1.00 86.94 84 ALA A N 1
ATOM 641 C CA . ALA A 1 84 ? -3.439 -8.329 -4.408 1.00 86.94 84 ALA A CA 1
ATOM 642 C C . ALA A 1 84 ? -3.403 -8.312 -5.945 1.00 86.94 84 ALA A C 1
ATOM 644 O O . ALA A 1 84 ? -2.318 -8.398 -6.524 1.00 86.94 84 ALA A O 1
ATOM 645 N N . LEU A 1 85 ? -4.558 -8.124 -6.598 1.00 89.06 85 LEU A N 1
ATOM 646 C CA . LEU A 1 85 ? -4.631 -7.954 -8.054 1.00 89.06 85 LEU A CA 1
ATOM 647 C C . LEU A 1 85 ? -3.808 -6.752 -8.524 1.00 89.06 85 LEU A C 1
ATOM 649 O O . LEU A 1 85 ? -3.044 -6.868 -9.480 1.00 89.06 85 LEU A O 1
ATOM 653 N N . HIS A 1 86 ? -3.902 -5.626 -7.814 1.00 88.81 86 HIS A N 1
ATOM 654 C CA . HIS A 1 86 ? -3.088 -4.446 -8.086 1.00 88.81 86 HIS A CA 1
ATOM 655 C C . HIS A 1 86 ? -1.590 -4.775 -8.062 1.00 88.81 86 HIS A C 1
ATOM 657 O O . HIS A 1 86 ? -0.892 -4.439 -9.017 1.00 88.81 86 HIS A O 1
ATOM 663 N N . PHE A 1 87 ? -1.085 -5.465 -7.030 1.00 85.44 87 PHE A N 1
ATOM 664 C CA . PHE A 1 87 ? 0.336 -5.825 -6.982 1.00 85.44 87 PHE A CA 1
ATOM 665 C C . PHE A 1 87 ? 0.747 -6.763 -8.109 1.00 85.44 87 PHE A C 1
ATOM 667 O O . PHE A 1 87 ? 1.812 -6.562 -8.686 1.00 85.44 87 PHE A O 1
ATOM 674 N N . ILE A 1 88 ? -0.086 -7.747 -8.454 1.00 84.94 88 ILE A N 1
ATOM 675 C CA . ILE A 1 88 ? 0.186 -8.634 -9.591 1.00 84.94 88 ILE A CA 1
ATOM 676 C C . ILE A 1 88 ? 0.350 -7.799 -10.865 1.00 84.94 88 ILE A C 1
ATOM 678 O O . ILE A 1 88 ? 1.391 -7.891 -11.511 1.00 84.94 88 ILE A O 1
ATOM 682 N N . CYS A 1 89 ? -0.616 -6.932 -11.182 1.00 85.81 89 CYS A N 1
ATOM 683 C CA . CYS A 1 89 ? -0.550 -6.061 -12.356 1.00 85.81 89 CYS A CA 1
ATOM 684 C C . CYS A 1 89 ? 0.659 -5.115 -12.317 1.00 85.81 89 CYS A C 1
ATOM 686 O O . CYS A 1 89 ? 1.334 -4.945 -13.328 1.00 85.81 89 CYS A O 1
ATOM 688 N N . PHE A 1 90 ? 0.965 -4.533 -11.157 1.00 84.44 90 PHE A N 1
ATOM 689 C CA . PHE A 1 90 ? 2.072 -3.593 -10.983 1.00 84.44 90 PHE A CA 1
ATOM 690 C C . PHE A 1 90 ? 3.439 -4.249 -11.205 1.00 84.44 90 PHE A C 1
ATOM 692 O O . PHE A 1 90 ? 4.250 -3.752 -11.986 1.00 84.44 90 PHE A O 1
ATOM 699 N N . PHE A 1 91 ? 3.698 -5.394 -10.570 1.00 77.94 91 PHE A N 1
ATOM 700 C CA . PHE A 1 91 ? 4.956 -6.1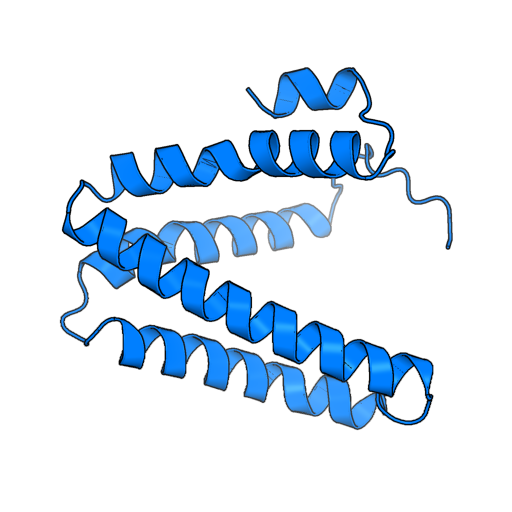13 -10.767 1.00 77.94 91 PHE A CA 1
ATOM 701 C C . PHE A 1 91 ? 5.083 -6.668 -12.182 1.00 77.94 91 PHE A C 1
ATOM 703 O O . PHE A 1 91 ? 6.184 -6.697 -12.730 1.00 77.94 91 PHE A O 1
ATOM 710 N N . TRP A 1 92 ? 3.970 -7.072 -12.795 1.00 81.25 92 TRP A N 1
ATOM 711 C CA . TRP A 1 92 ? 3.987 -7.516 -14.181 1.00 81.25 92 TRP A CA 1
ATOM 712 C C . TRP A 1 92 ? 4.301 -6.360 -15.134 1.00 81.25 92 TRP A C 1
ATOM 714 O O . TRP A 1 92 ? 5.163 -6.510 -15.997 1.00 81.25 92 TRP A O 1
ATOM 724 N N . ALA A 1 93 ? 3.698 -5.186 -14.918 1.00 80.38 93 ALA A N 1
ATOM 725 C CA . ALA A 1 93 ? 4.018 -3.967 -15.655 1.00 80.38 93 ALA A CA 1
ATOM 726 C C . ALA A 1 93 ? 5.502 -3.609 -15.509 1.00 80.38 93 ALA A C 1
ATOM 728 O O . ALA A 1 93 ? 6.179 -3.453 -16.516 1.00 80.38 93 ALA A O 1
ATOM 729 N N . MET A 1 94 ? 6.049 -3.605 -14.289 1.00 75.75 94 MET A N 1
ATOM 730 C CA . MET A 1 94 ? 7.480 -3.354 -14.060 1.00 75.75 94 MET A CA 1
ATOM 731 C C . MET A 1 94 ? 8.411 -4.401 -14.679 1.00 75.75 94 MET A C 1
ATOM 733 O O . MET A 1 94 ? 9.585 -4.107 -14.871 1.00 75.75 94 MET A O 1
ATOM 737 N N . LYS A 1 95 ? 7.926 -5.613 -14.970 1.00 73.12 95 LYS A N 1
ATOM 738 C CA . LYS A 1 95 ? 8.699 -6.637 -15.685 1.00 73.12 95 LYS A CA 1
ATOM 739 C C . LYS A 1 95 ? 8.691 -6.413 -17.202 1.00 73.12 95 LYS A C 1
ATOM 741 O O . LYS A 1 95 ? 9.663 -6.765 -17.862 1.00 73.12 95 LYS A O 1
ATOM 746 N N . TYR A 1 96 ? 7.609 -5.852 -17.746 1.00 78.12 96 TYR A N 1
ATOM 747 C CA . TYR A 1 96 ? 7.498 -5.487 -19.164 1.00 78.12 96 TYR A CA 1
ATOM 748 C C . TYR A 1 96 ? 8.031 -4.083 -19.481 1.00 78.12 96 TYR A C 1
ATOM 750 O O . TYR A 1 96 ? 8.343 -3.795 -20.633 1.00 78.12 96 TYR A O 1
ATOM 758 N N . THR A 1 97 ? 8.142 -3.210 -18.481 1.00 84.38 97 THR A N 1
ATOM 759 C CA . THR A 1 97 ? 8.671 -1.845 -18.600 1.00 84.38 97 THR A CA 1
ATOM 760 C C . THR A 1 97 ? 9.903 -1.658 -17.716 1.00 84.38 97 THR A C 1
ATOM 762 O O . THR A 1 97 ? 10.417 -2.601 -17.128 1.00 84.38 97 THR A O 1
ATOM 765 N N . SER A 1 98 ? 10.387 -0.421 -17.574 1.00 84.06 98 SER A N 1
ATOM 766 C CA . SER A 1 98 ? 11.350 -0.097 -16.518 1.00 84.06 98 SER A CA 1
ATOM 767 C C . SER A 1 98 ? 10.644 0.140 -15.176 1.00 84.06 98 SER A C 1
ATOM 769 O O . SER A 1 98 ? 9.474 0.537 -15.140 1.00 84.06 98 SER A O 1
ATOM 771 N N . VAL A 1 99 ? 11.375 -0.035 -14.069 1.00 81.06 99 VAL A N 1
ATOM 772 C CA . VAL A 1 99 ? 10.914 0.331 -12.714 1.00 81.06 99 VAL A CA 1
ATOM 773 C C . VAL A 1 99 ? 10.547 1.816 -12.647 1.00 81.06 99 VAL A C 1
ATOM 775 O O . VAL A 1 99 ? 9.545 2.173 -12.033 1.00 81.06 99 VAL A O 1
ATOM 778 N N . ALA A 1 100 ? 11.319 2.677 -13.319 1.00 83.69 100 ALA A N 1
ATOM 779 C CA . ALA A 1 100 ? 11.068 4.114 -13.367 1.00 83.69 100 ALA A CA 1
ATOM 780 C C . ALA A 1 100 ? 9.730 4.428 -14.052 1.00 83.69 100 ALA A C 1
ATOM 782 O O . ALA A 1 100 ? 8.907 5.146 -13.492 1.00 83.69 100 ALA A O 1
ATOM 783 N N . THR A 1 101 ? 9.477 3.834 -15.222 1.00 85.06 101 THR A N 1
ATOM 784 C CA . THR A 1 101 ? 8.229 4.026 -15.975 1.00 85.06 101 THR A CA 1
ATOM 785 C C . THR A 1 101 ? 7.025 3.482 -15.208 1.00 85.06 101 THR A C 1
ATOM 787 O O . THR A 1 101 ? 6.023 4.180 -15.084 1.00 85.06 101 THR A O 1
ATOM 790 N N . GLY A 1 102 ? 7.130 2.273 -14.643 1.00 83.00 102 GLY A N 1
ATOM 791 C CA . GLY A 1 102 ? 6.052 1.683 -13.846 1.00 83.00 102 GLY A CA 1
ATOM 792 C C . GLY A 1 102 ? 5.713 2.528 -12.616 1.00 83.00 102 GLY A C 1
ATOM 793 O O . GLY A 1 102 ? 4.546 2.814 -12.366 1.00 83.00 102 GLY A O 1
ATOM 794 N N . THR A 1 103 ? 6.733 3.011 -11.901 1.00 83.94 103 THR A N 1
ATOM 795 C CA . THR A 1 103 ? 6.542 3.875 -10.724 1.00 83.94 103 THR A CA 1
ATOM 796 C C . THR A 1 103 ? 5.951 5.234 -11.108 1.00 83.94 103 THR A C 1
ATOM 798 O O . THR A 1 103 ? 5.040 5.706 -10.432 1.00 83.94 103 THR A O 1
ATOM 801 N N . ALA A 1 104 ? 6.406 5.844 -12.209 1.00 86.81 104 ALA A N 1
ATOM 802 C CA . ALA A 1 104 ? 5.867 7.111 -12.705 1.00 86.81 104 ALA A CA 1
ATOM 803 C C . ALA A 1 104 ? 4.388 6.992 -13.101 1.00 86.81 104 ALA A C 1
ATOM 805 O O . ALA A 1 104 ? 3.590 7.851 -12.734 1.00 86.81 104 ALA A O 1
ATOM 806 N N . LEU A 1 105 ? 3.992 5.905 -13.777 1.00 86.12 105 LEU A N 1
ATOM 807 C CA . LEU A 1 105 ? 2.579 5.652 -14.065 1.00 86.12 105 LEU A CA 1
ATOM 808 C C . LEU A 1 105 ? 1.774 5.474 -12.775 1.00 86.12 105 LEU A C 1
ATOM 810 O O . LEU A 1 105 ? 0.713 6.075 -12.636 1.00 86.12 105 LEU A O 1
ATOM 814 N N . THR A 1 106 ? 2.269 4.705 -11.805 1.00 86.75 106 THR A N 1
ATOM 815 C CA . THR A 1 106 ? 1.573 4.529 -10.521 1.00 86.75 106 THR A CA 1
ATOM 816 C C . THR A 1 106 ? 1.447 5.837 -9.740 1.00 86.75 106 THR A C 1
ATOM 818 O O . THR A 1 106 ? 0.430 6.050 -9.083 1.00 86.75 106 THR A O 1
ATOM 821 N N . ALA A 1 107 ? 2.406 6.758 -9.858 1.00 87.75 107 ALA A N 1
ATOM 822 C CA . ALA A 1 107 ? 2.327 8.078 -9.233 1.00 87.75 107 ALA A CA 1
ATOM 823 C C . ALA A 1 107 ? 1.157 8.934 -9.759 1.00 87.75 107 ALA A C 1
ATOM 825 O O . ALA A 1 107 ? 0.751 9.875 -9.086 1.00 87.75 107 ALA A O 1
ATOM 826 N N . THR A 1 108 ? 0.545 8.571 -10.894 1.00 89.25 108 THR A N 1
ATOM 827 C CA . THR A 1 108 ? -0.686 9.210 -11.398 1.00 89.25 108 THR A CA 1
ATOM 828 C C . THR A 1 108 ? -1.964 8.748 -10.680 1.00 89.25 108 THR A C 1
ATOM 830 O O . THR A 1 108 ? -3.047 9.266 -10.955 1.00 89.25 108 THR A O 1
ATOM 833 N N . GLN A 1 109 ? -1.869 7.819 -9.715 1.00 88.75 109 GLN A N 1
ATOM 834 C CA . GLN A 1 109 ? -2.997 7.341 -8.900 1.00 88.75 109 GLN A CA 1
ATOM 835 C C . GLN A 1 109 ? -3.898 8.460 -8.328 1.00 88.75 109 GLN A C 1
ATOM 837 O O . GLN A 1 109 ? -5.119 8.272 -8.345 1.00 88.75 109 GLN A O 1
ATOM 842 N N . PRO A 1 110 ? -3.384 9.617 -7.853 1.00 87.38 110 PRO A N 1
ATOM 843 C CA . PRO A 1 110 ? -4.226 10.704 -7.352 1.00 87.38 110 PRO A CA 1
ATOM 844 C C . PRO A 1 110 ? -5.231 11.226 -8.386 1.00 87.38 110 PRO A C 1
ATOM 846 O O . PRO A 1 110 ? -6.362 11.544 -8.024 1.00 87.38 110 PRO A O 1
ATOM 849 N N . ILE A 1 111 ? -4.867 11.241 -9.673 1.00 88.06 111 ILE A N 1
ATOM 850 C CA . ILE A 1 111 ? -5.749 11.677 -10.765 1.00 88.06 111 ILE A CA 1
ATOM 851 C C . ILE A 1 111 ? -6.952 10.733 -10.871 1.00 88.06 111 ILE A C 1
ATOM 853 O O . ILE A 1 111 ? -8.100 11.178 -10.902 1.00 88.06 111 ILE A O 1
ATOM 857 N N . PHE A 1 112 ? -6.708 9.421 -10.860 1.00 87.56 112 PHE A N 1
ATOM 858 C CA . PHE A 1 112 ? -7.775 8.419 -10.891 1.00 87.56 112 PHE A CA 1
ATOM 859 C C . PHE A 1 112 ? -8.643 8.462 -9.631 1.00 87.56 112 PHE A C 1
ATOM 861 O O . PHE A 1 112 ? -9.866 8.363 -9.729 1.00 87.56 112 PHE A O 1
ATOM 868 N N . ALA A 1 113 ? -8.037 8.665 -8.458 1.00 87.75 113 ALA A N 1
ATOM 869 C CA . ALA A 1 113 ? -8.772 8.826 -7.206 1.00 87.75 113 ALA A CA 1
ATOM 870 C C . ALA A 1 113 ? -9.697 10.054 -7.248 1.00 87.75 113 ALA A C 1
ATOM 872 O O . ALA A 1 113 ? -10.859 9.964 -6.852 1.00 87.75 113 ALA A O 1
ATOM 873 N N . ALA A 1 114 ? -9.227 11.179 -7.791 1.00 86.50 114 ALA A N 1
ATOM 874 C CA . ALA A 1 114 ? -10.043 12.373 -7.978 1.00 86.50 114 ALA A CA 1
ATOM 875 C C . ALA A 1 114 ? -11.205 12.129 -8.950 1.00 86.50 114 ALA A C 1
ATOM 877 O O . ALA A 1 114 ? -12.346 12.476 -8.643 1.00 86.50 114 ALA A O 1
ATOM 878 N N . ILE A 1 115 ? -10.956 11.479 -10.090 1.00 88.38 115 ILE A N 1
ATOM 879 C CA . ILE A 1 115 ? -12.023 11.101 -11.029 1.00 88.38 115 ILE A CA 1
ATOM 880 C C . ILE A 1 115 ? -13.065 10.223 -10.327 1.00 88.38 115 ILE A C 1
ATOM 882 O O . ILE A 1 115 ? -14.259 10.500 -10.433 1.00 88.38 115 ILE A O 1
ATOM 886 N N . PHE A 1 116 ? -12.632 9.216 -9.564 1.00 88.25 116 PHE A N 1
ATOM 887 C CA . PHE A 1 116 ? -13.530 8.344 -8.809 1.00 88.25 116 PHE A CA 1
ATOM 888 C C . PHE A 1 116 ? -14.394 9.131 -7.815 1.00 88.25 116 PHE A C 1
ATOM 890 O O . PHE A 1 116 ? -15.616 8.991 -7.828 1.00 88.25 116 PHE A O 1
ATOM 897 N N . VAL A 1 117 ? -13.790 10.025 -7.023 1.00 88.06 117 VAL A N 1
ATOM 898 C CA . VAL A 1 117 ? -14.520 10.894 -6.083 1.00 88.06 117 VAL A CA 1
ATOM 899 C C . VAL A 1 117 ? -15.580 11.717 -6.814 1.00 88.06 117 VAL A C 1
ATOM 901 O O . VAL A 1 117 ? -16.738 11.723 -6.391 1.00 88.06 117 VAL A O 1
ATOM 904 N N . LYS A 1 118 ? -15.224 12.340 -7.946 1.00 86.25 118 LYS A N 1
ATOM 905 C CA . LYS A 1 118 ? -16.165 13.116 -8.768 1.00 86.25 118 LYS A CA 1
ATOM 906 C C . LYS A 1 118 ? -17.328 12.261 -9.278 1.00 86.25 118 LYS A C 1
ATOM 908 O O . LYS A 1 118 ? -18.468 12.713 -9.234 1.00 86.25 118 LYS A O 1
ATOM 913 N N . LEU A 1 119 ? -17.055 11.037 -9.735 1.00 90.31 119 LEU A N 1
ATOM 914 C CA . LEU A 1 119 ? -18.083 10.102 -10.213 1.00 90.31 119 LEU A CA 1
ATOM 915 C C . LEU A 1 119 ? -19.016 9.635 -9.089 1.00 90.31 119 LEU A C 1
ATOM 917 O O . LEU A 1 119 ? -20.209 9.473 -9.316 1.00 90.31 119 LEU A O 1
ATOM 921 N N . THR A 1 120 ? -18.501 9.475 -7.869 1.00 90.12 120 THR A N 1
ATOM 922 C CA . THR A 1 120 ? -19.306 9.136 -6.681 1.00 90.12 120 THR A CA 1
ATOM 923 C C . THR A 1 120 ? -20.056 10.328 -6.067 1.00 90.12 120 THR A C 1
ATOM 925 O O . THR A 1 120 ? -20.688 10.178 -5.025 1.00 90.12 120 THR A O 1
ATOM 928 N N . GLY A 1 121 ? -20.002 11.511 -6.695 1.00 86.44 121 GLY A N 1
ATOM 929 C CA . GLY A 1 121 ? -20.688 12.724 -6.233 1.00 86.44 121 GLY A CA 1
ATOM 930 C C . GLY A 1 121 ? -19.945 13.516 -5.150 1.00 86.44 121 GLY A C 1
ATOM 931 O O . GLY A 1 121 ? -20.518 14.422 -4.549 1.00 86.44 121 GLY A O 1
ATOM 932 N N . GLY A 1 122 ? -18.677 13.196 -4.883 1.00 83.25 122 GLY A N 1
ATOM 933 C CA . GLY A 1 122 ? -17.846 13.910 -3.917 1.00 83.25 122 GLY A CA 1
ATOM 934 C C . GLY A 1 122 ? -17.292 15.234 -4.454 1.00 83.25 122 GLY A C 1
ATOM 935 O O . GLY A 1 122 ? -17.125 15.434 -5.658 1.00 83.25 122 GLY A O 1
ATOM 936 N N . HIS A 1 123 ? -16.978 16.154 -3.541 1.00 81.50 123 HIS A N 1
ATOM 937 C CA . HIS A 1 123 ? -16.397 17.456 -3.868 1.00 81.50 123 HIS A CA 1
ATOM 938 C C . HIS A 1 123 ? -14.862 17.404 -3.875 1.00 81.50 123 HIS A C 1
ATOM 940 O O . HIS A 1 123 ? -14.256 16.889 -2.937 1.00 81.50 123 HIS A O 1
ATOM 946 N N . ILE A 1 124 ? -14.229 17.990 -4.898 1.00 76.88 124 ILE A N 1
ATOM 947 C CA . ILE A 1 124 ? -12.766 18.101 -5.002 1.00 76.88 124 ILE A CA 1
ATOM 948 C C . ILE A 1 124 ? -12.363 19.567 -4.798 1.00 76.88 124 ILE A C 1
ATOM 950 O O . ILE A 1 124 ? -12.706 20.411 -5.633 1.00 76.88 124 ILE A O 1
ATOM 954 N N . PRO A 1 125 ? -11.608 19.891 -3.736 1.00 77.25 125 PRO A N 1
ATOM 955 C CA . PRO A 1 125 ? -11.109 21.242 -3.515 1.00 77.25 125 PRO A CA 1
ATOM 956 C C . PRO A 1 125 ? -10.169 21.691 -4.642 1.00 77.25 125 PRO A C 1
ATOM 958 O O . PRO A 1 125 ? -9.241 20.975 -5.017 1.00 77.25 125 PRO A O 1
ATOM 961 N N . LYS A 1 126 ? -10.332 22.929 -5.135 1.00 75.12 126 LYS A N 1
ATOM 962 C CA . LYS A 1 126 ? -9.475 23.490 -6.203 1.00 75.12 126 LYS A CA 1
ATOM 963 C C . LYS A 1 126 ? -7.983 23.510 -5.836 1.00 75.12 126 LYS A C 1
ATOM 965 O O . LYS A 1 126 ? -7.142 23.353 -6.710 1.00 75.12 126 LYS A O 1
ATOM 970 N N . LYS A 1 127 ? -7.657 23.650 -4.543 1.00 74.50 127 LYS A N 1
ATOM 971 C CA . LYS A 1 127 ? -6.277 23.612 -4.021 1.00 74.50 127 LYS A CA 1
ATOM 972 C C . LYS A 1 127 ? -5.610 22.242 -4.203 1.00 74.50 127 LYS A C 1
ATOM 974 O O . LYS A 1 127 ? -4.403 22.185 -4.391 1.00 74.50 127 LYS A O 1
ATOM 979 N N . SER A 1 128 ? -6.384 21.156 -4.189 1.00 72.94 128 SER A N 1
ATOM 980 C CA . SER A 1 128 ? -5.868 19.796 -4.375 1.00 72.94 128 SER A CA 1
ATOM 981 C C . SER A 1 128 ? -5.478 19.516 -5.826 1.00 72.94 128 SER A C 1
ATOM 983 O O . SER A 1 128 ? -4.647 18.652 -6.064 1.00 72.94 128 SER A O 1
ATOM 985 N N . ILE A 1 129 ? -6.024 20.264 -6.793 1.00 73.88 129 ILE A N 1
ATOM 986 C CA . ILE A 1 129 ? -5.725 20.088 -8.224 1.00 73.88 129 ILE A CA 1
ATOM 987 C C . ILE A 1 129 ?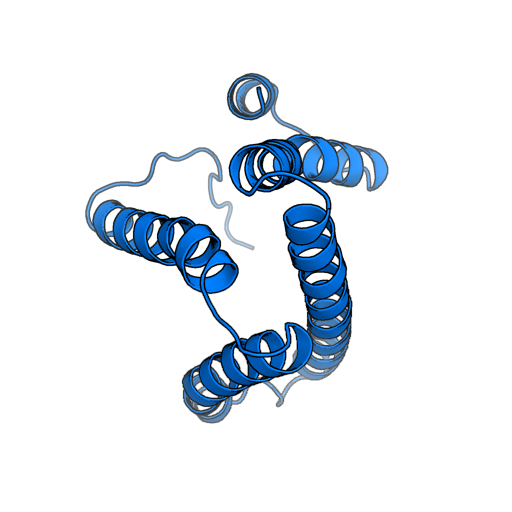 -4.252 20.383 -8.519 1.00 73.88 129 ILE A C 1
ATOM 989 O O . ILE A 1 129 ? -3.620 19.618 -9.237 1.00 73.88 129 ILE A O 1
ATOM 993 N N . GLY A 1 130 ? -3.691 21.432 -7.910 1.00 72.44 130 GLY A N 1
ATOM 994 C CA . GLY A 1 130 ? -2.278 21.780 -8.082 1.00 72.44 130 GLY A CA 1
ATOM 995 C C . GLY A 1 130 ? -1.299 20.799 -7.431 1.00 72.44 130 GLY A C 1
ATOM 996 O O . GLY A 1 130 ? -0.141 20.790 -7.810 1.00 72.44 130 GLY A O 1
ATOM 997 N N . GLY A 1 131 ? -1.744 19.983 -6.468 1.00 70.31 131 GLY A N 1
ATOM 998 C CA . GLY A 1 131 ? -0.911 18.948 -5.841 1.00 70.31 131 GLY A CA 1
ATOM 999 C C . GLY A 1 131 ? -1.011 17.570 -6.502 1.00 70.31 131 GLY A C 1
ATOM 1000 O O . GLY A 1 131 ? -0.317 16.652 -6.080 1.00 70.31 131 GLY A O 1
ATOM 1001 N N . MET A 1 132 ? -1.906 17.401 -7.482 1.00 70.94 132 MET A N 1
ATOM 1002 C CA . MET A 1 132 ? -2.081 16.147 -8.229 1.00 70.94 132 MET A CA 1
ATOM 1003 C C . MET A 1 132 ? -1.281 16.102 -9.539 1.00 70.94 132 MET A C 1
ATOM 1005 O O . MET A 1 132 ? -1.183 15.026 -10.128 1.00 70.94 132 MET A O 1
ATOM 1009 N N . VAL A 1 133 ? -0.767 17.251 -9.993 1.00 61.19 133 VAL A N 1
ATOM 1010 C CA . VAL A 1 133 ? 0.093 17.424 -11.178 1.00 61.19 133 VAL A CA 1
ATOM 1011 C C . VAL A 1 133 ? 1.529 17.600 -10.711 1.00 61.19 133 VAL A C 1
ATOM 1013 O O . VAL A 1 133 ? 2.417 16.989 -11.340 1.00 61.19 133 VAL A O 1
#

Sequence (133 aa):
MKDQDHTKLPTGRDIPFLISGILGIGASGPIIAKSQMPVPSMIFWRNIIGGLIMLPFALVRGEWKSQVQRSAIKWSALAGFLLALHFICFFWAMKYTSVATGTALTATQPIFAAIFVKLTGGHIPKKSIGGMV